Protein AF-A0A945Y7F3-F1 (afdb_monomer_lite)

Sequence (50 aa):
KVDSILETGANDVLVIEGKKRRLVPYVVGDVIKSIDMDAGIIQIDWVEPE

Foldseek 3Di:
DFDDWDDDPPFIWTFDDDPDTDTFTPDDPAFFPDQDVVVRDTDGDDDDDD

Secondary structure (DSSP, 8-state):
-EEEEE--SSS-EEEE-SSS-EEEE--BTTTEEEEETTTTEEEE--PPP-

Structure (mmCIF, N/CA/C/O backbone):
data_AF-A0A945Y7F3-F1
#
_entry.id   AF-A0A945Y7F3-F1
#
loop_
_atom_site.group_PDB
_atom_site.id
_atom_site.type_symbol
_atom_site.label_atom_id
_atom_site.label_alt_id
_atom_site.label_comp_id
_atom_site.label_asym_id
_atom_site.label_entity_id
_atom_site.label_seq_id
_atom_site.pdbx_PDB_ins_code
_atom_site.Cartn_x
_atom_site.Cartn_y
_atom_site.Cartn_z
_atom_site.occupancy
_atom_site.B_iso_or_equiv
_atom_site.auth_seq_id
_atom_site.auth_comp_id
_atom_site.auth_asym_id
_atom_site.auth_atom_id
_atom_site.pdbx_PDB_model_num
ATOM 1 N N . LYS A 1 1 ? -6.897 -2.383 5.041 1.00 90.38 1 LYS A N 1
ATOM 2 C CA . LYS A 1 1 ? -7.374 -2.911 3.740 1.00 90.38 1 LYS A CA 1
ATOM 3 C C . LYS A 1 1 ? -6.946 -1.926 2.663 1.00 90.38 1 LYS A C 1
ATOM 5 O O . LYS A 1 1 ? -6.954 -0.738 2.955 1.00 90.38 1 LYS A O 1
ATOM 10 N N . VAL A 1 2 ? -6.527 -2.388 1.485 1.00 92.25 2 VAL A N 1
ATOM 11 C CA . VAL A 1 2 ? -6.274 -1.477 0.357 1.00 92.25 2 VAL A CA 1
ATOM 12 C C . VAL A 1 2 ? -7.619 -0.935 -0.116 1.00 92.25 2 VAL A C 1
ATOM 14 O O . VAL A 1 2 ? -8.546 -1.712 -0.341 1.00 92.25 2 VAL A O 1
ATOM 17 N N . ASP A 1 3 ? -7.727 0.383 -0.177 1.00 94.50 3 ASP A N 1
ATOM 18 C CA . ASP A 1 3 ? -8.910 1.095 -0.651 1.00 94.50 3 ASP A CA 1
ATOM 19 C C . ASP A 1 3 ? -8.773 1.433 -2.137 1.00 94.50 3 ASP A C 1
ATOM 21 O O . ASP A 1 3 ? -9.601 1.040 -2.954 1.00 94.50 3 ASP A O 1
ATOM 25 N N . SER A 1 4 ? -7.678 2.100 -2.495 1.00 93.88 4 SER A N 1
ATOM 26 C CA . SER A 1 4 ? -7.439 2.591 -3.849 1.00 93.88 4 SER A CA 1
ATOM 27 C C . SER A 1 4 ? -5.946 2.733 -4.144 1.00 93.88 4 SER A C 1
ATOM 29 O O . SER A 1 4 ? -5.104 2.659 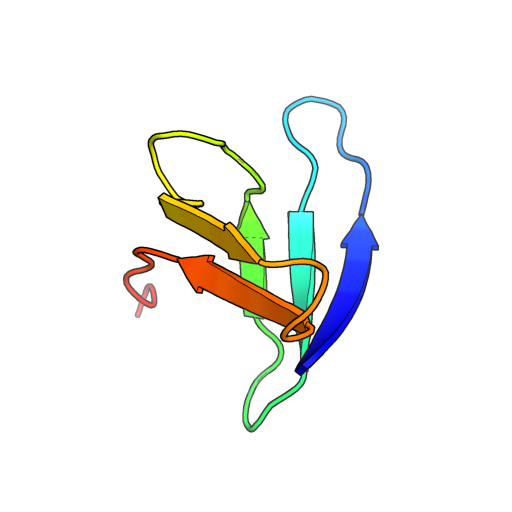-3.246 1.00 93.88 4 SER A O 1
ATOM 31 N N . ILE A 1 5 ? -5.620 2.927 -5.421 1.00 93.44 5 ILE A N 1
ATOM 32 C CA . ILE A 1 5 ? -4.287 3.314 -5.885 1.00 93.44 5 ILE A CA 1
ATOM 33 C C . ILE A 1 5 ? -4.401 4.717 -6.473 1.00 93.44 5 ILE A C 1
ATOM 35 O O . ILE A 1 5 ? -5.313 4.992 -7.252 1.00 93.44 5 ILE A O 1
ATOM 39 N N . LEU A 1 6 ? -3.497 5.604 -6.076 1.00 94.81 6 LEU A N 1
ATOM 40 C CA . LEU A 1 6 ? -3.355 6.936 -6.645 1.00 94.81 6 LEU A CA 1
ATOM 41 C C . LEU A 1 6 ? -2.151 6.937 -7.580 1.00 94.81 6 LEU A C 1
ATOM 43 O O . LEU A 1 6 ? -1.022 6.783 -7.114 1.00 94.81 6 LEU A O 1
ATOM 47 N N . GLU A 1 7 ? -2.388 7.142 -8.873 1.00 92.56 7 GLU A N 1
ATOM 48 C CA . GLU A 1 7 ? -1.308 7.447 -9.810 1.00 92.56 7 GLU A CA 1
ATOM 49 C C . GLU A 1 7 ? -0.708 8.807 -9.450 1.00 92.56 7 GLU A C 1
ATOM 51 O O . GLU A 1 7 ? -1.411 9.815 -9.317 1.00 92.56 7 GLU A O 1
ATOM 56 N N . THR A 1 8 ? 0.611 8.838 -9.288 1.00 89.75 8 THR A N 1
ATOM 57 C CA . THR A 1 8 ? 1.360 10.091 -9.172 1.00 89.75 8 THR A CA 1
ATOM 58 C C . THR A 1 8 ? 2.382 10.161 -10.295 1.00 89.75 8 THR A C 1
ATOM 60 O O . THR A 1 8 ? 2.773 9.143 -10.855 1.00 89.75 8 THR A O 1
ATOM 63 N N . GLY A 1 9 ? 2.867 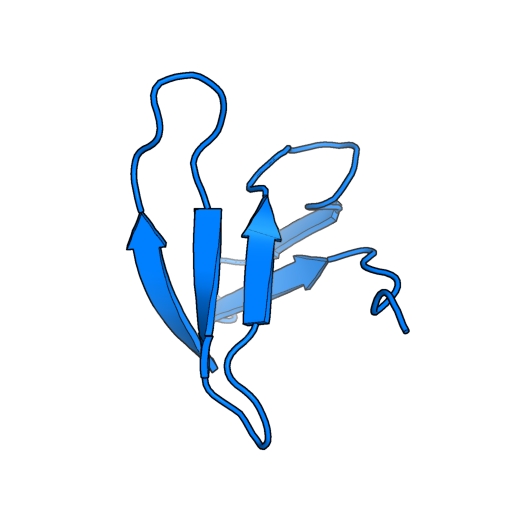11.361 -10.618 1.00 87.38 9 GLY A N 1
ATOM 64 C CA . GLY A 1 9 ? 3.874 11.532 -11.673 1.00 87.38 9 GLY A CA 1
ATOM 65 C C . GLY A 1 9 ? 5.236 10.874 -11.392 1.00 87.38 9 GLY A C 1
ATOM 66 O O . GLY A 1 9 ? 6.109 10.954 -12.249 1.00 87.38 9 GLY A O 1
ATOM 67 N N . ALA A 1 10 ? 5.437 10.271 -10.211 1.00 85.44 10 ALA A N 1
ATOM 68 C CA . ALA A 1 10 ? 6.675 9.590 -9.829 1.00 85.44 10 ALA A CA 1
ATOM 69 C C . ALA A 1 10 ? 6.453 8.104 -9.505 1.00 85.44 10 ALA A C 1
ATOM 71 O O . ALA A 1 10 ? 7.013 7.252 -10.183 1.00 85.44 10 ALA A O 1
ATOM 72 N N . ASN A 1 11 ? 5.648 7.796 -8.484 1.00 87.38 11 ASN A N 1
ATOM 73 C CA . ASN A 1 11 ? 5.304 6.424 -8.101 1.00 87.38 11 ASN A CA 1
ATOM 74 C C . ASN A 1 11 ? 3.825 6.333 -7.746 1.00 87.38 11 ASN A C 1
ATOM 76 O O . ASN A 1 11 ? 3.288 7.233 -7.095 1.00 87.38 11 ASN A O 1
ATOM 80 N N . ASP A 1 12 ? 3.190 5.220 -8.077 1.00 93.06 12 ASP A N 1
ATOM 81 C CA . ASP A 1 12 ? 1.837 4.955 -7.602 1.00 93.06 12 ASP A CA 1
ATOM 82 C C . ASP A 1 12 ? 1.818 4.862 -6.074 1.00 93.06 12 ASP A C 1
ATOM 84 O O . ASP A 1 12 ? 2.800 4.476 -5.436 1.00 93.06 12 ASP A O 1
ATOM 88 N N . VAL A 1 13 ? 0.702 5.239 -5.458 1.00 94.56 13 VAL A N 1
ATOM 89 C CA . VAL A 1 13 ? 0.543 5.237 -4.002 1.00 94.56 13 VAL A CA 1
ATOM 90 C C . VAL A 1 13 ? -0.658 4.386 -3.626 1.00 94.56 13 VAL A C 1
ATOM 92 O O . VAL A 1 13 ? -1.788 4.681 -4.009 1.00 94.56 13 VAL A O 1
ATOM 95 N N . LEU A 1 14 ? -0.425 3.354 -2.819 1.00 94.06 14 LEU A N 1
ATOM 96 C CA . LEU A 1 14 ? -1.480 2.578 -2.186 1.00 94.06 14 LEU A CA 1
ATOM 97 C C . LEU A 1 14 ? -2.129 3.400 -1.074 1.00 94.06 14 LEU A C 1
ATOM 99 O O . LEU A 1 14 ? -1.472 3.836 -0.123 1.00 94.06 14 LEU A O 1
ATOM 103 N N . VAL A 1 15 ? -3.444 3.548 -1.157 1.00 94.06 15 VAL A N 1
ATOM 104 C CA . VAL A 1 15 ? -4.271 4.065 -0.074 1.00 94.06 15 VAL A CA 1
ATOM 105 C C . VAL A 1 15 ? -4.733 2.887 0.767 1.00 94.06 15 VAL A C 1
ATOM 107 O O . VAL A 1 15 ? -5.456 2.009 0.298 1.00 94.06 15 VAL A O 1
ATOM 110 N N . ILE A 1 16 ? -4.317 2.866 2.029 1.00 93.25 16 ILE A N 1
ATOM 111 C CA . ILE A 1 16 ? -4.716 1.834 2.983 1.00 93.25 16 ILE A CA 1
ATOM 112 C C . ILE A 1 16 ? -5.657 2.451 4.011 1.00 93.25 16 ILE A C 1
ATOM 114 O O . ILE A 1 16 ? -5.290 3.374 4.745 1.00 93.25 16 ILE A O 1
ATOM 118 N N . GLU A 1 17 ? -6.859 1.889 4.099 1.00 93.00 17 GLU A N 1
ATOM 119 C CA . GLU A 1 17 ? -7.819 2.190 5.152 1.00 93.00 17 GLU A CA 1
ATOM 120 C C . GLU A 1 17 ? -7.615 1.284 6.371 1.00 93.00 17 GLU A C 1
ATOM 122 O O . GLU A 1 17 ? -7.419 0.063 6.274 1.00 93.00 17 GLU A O 1
ATOM 127 N N . GLY A 1 18 ? -7.666 1.908 7.543 1.00 87.88 18 GLY A N 1
ATOM 128 C CA . GLY A 1 18 ? -7.490 1.298 8.853 1.00 87.88 18 GLY A CA 1
ATOM 129 C C . GLY A 1 18 ? -7.836 2.316 9.939 1.00 87.88 18 GLY A C 1
ATOM 130 O O . GLY A 1 18 ? -8.637 3.215 9.712 1.00 87.88 18 GLY A O 1
ATOM 131 N N . LYS A 1 19 ? -7.202 2.227 11.115 1.00 87.25 19 LYS A N 1
ATOM 132 C CA . LYS A 1 19 ? -7.400 3.225 12.190 1.00 87.25 19 LYS A CA 1
ATOM 133 C C . LYS A 1 19 ? -6.994 4.645 11.775 1.00 87.25 19 LYS A C 1
ATOM 135 O O . LYS A 1 19 ? -7.575 5.614 12.244 1.00 87.25 19 LYS A O 1
ATOM 140 N N . LYS A 1 20 ? -5.985 4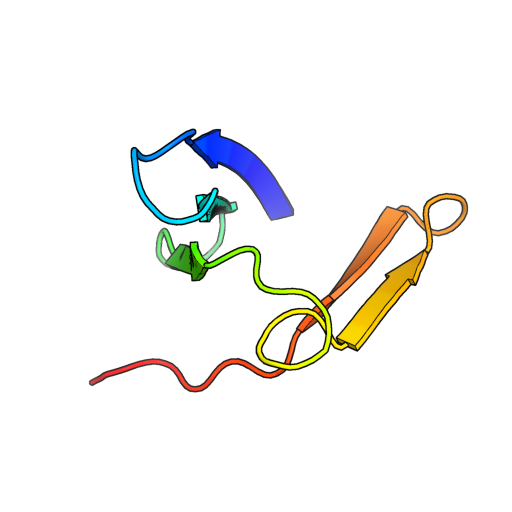.750 10.912 1.00 88.44 20 LYS A N 1
ATOM 141 C CA . LYS A 1 20 ? -5.576 5.971 10.219 1.00 88.44 20 LYS A CA 1
ATOM 142 C C . LYS A 1 20 ? -5.432 5.634 8.742 1.00 88.44 20 LYS A C 1
ATOM 144 O O . LYS A 1 20 ? -5.007 4.526 8.407 1.00 88.44 20 LYS A O 1
ATOM 149 N N . ARG A 1 21 ? -5.778 6.584 7.877 1.00 90.69 21 ARG A N 1
ATOM 150 C CA . ARG A 1 21 ? -5.501 6.480 6.444 1.00 90.69 21 ARG A CA 1
ATOM 151 C C . ARG A 1 21 ? -3.991 6.553 6.237 1.00 90.69 21 ARG A C 1
ATOM 153 O O . ARG A 1 21 ? -3.358 7.478 6.740 1.00 90.69 21 ARG A O 1
ATOM 160 N N . ARG A 1 22 ? -3.430 5.585 5.514 1.00 91.56 22 ARG A N 1
ATOM 161 C CA . ARG A 1 22 ? -2.000 5.532 5.186 1.00 91.56 22 ARG A CA 1
ATOM 162 C C . ARG A 1 22 ? -1.811 5.609 3.684 1.00 91.56 22 ARG A C 1
ATOM 164 O O . ARG A 1 22 ? -2.581 5.012 2.933 1.00 91.56 22 ARG A O 1
ATOM 171 N N . LEU A 1 23 ? -0.784 6.344 3.283 1.00 92.31 23 LEU A N 1
ATOM 172 C CA . LEU A 1 23 ? -0.332 6.463 1.907 1.00 92.31 23 LEU A CA 1
ATOM 173 C C . LEU A 1 23 ? 1.016 5.758 1.823 1.00 92.31 23 LEU A C 1
ATOM 175 O O . LEU A 1 23 ? 1.971 6.188 2.466 1.00 92.31 23 LEU A O 1
ATOM 179 N N .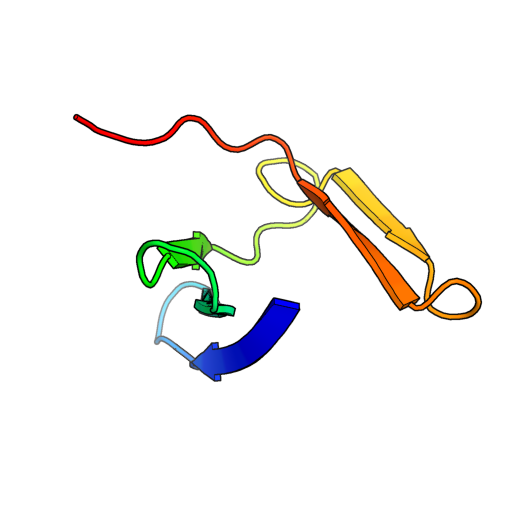 VAL A 1 24 ? 1.061 4.649 1.094 1.00 92.19 24 VAL A N 1
ATOM 180 C CA . VAL A 1 24 ? 2.252 3.808 0.972 1.00 92.19 24 VAL A CA 1
ATOM 181 C C . VAL A 1 24 ? 2.691 3.813 -0.493 1.00 92.19 24 VAL A C 1
ATOM 183 O O . VAL A 1 24 ? 1.914 3.376 -1.341 1.00 92.19 24 VAL A O 1
ATOM 186 N N . PRO A 1 25 ? 3.896 4.301 -0.828 1.00 92.88 25 PRO A N 1
ATOM 187 C CA . PRO A 1 25 ? 4.444 4.224 -2.174 1.00 92.88 25 PRO A CA 1
ATOM 188 C C . PRO A 1 25 ? 4.495 2.778 -2.669 1.00 92.88 25 PRO A C 1
ATOM 190 O O . PRO A 1 25 ? 4.987 1.879 -1.985 1.00 92.88 25 PRO A O 1
ATOM 193 N N . TYR A 1 26 ? 4.011 2.557 -3.881 1.00 92.88 26 TYR A N 1
ATOM 194 C CA . TYR A 1 26 ? 4.045 1.273 -4.557 1.00 92.88 26 TYR A CA 1
ATOM 195 C C . TYR A 1 26 ? 5.391 1.106 -5.270 1.00 92.88 26 TYR A C 1
ATOM 197 O O . TYR A 1 26 ? 5.517 1.297 -6.476 1.00 92.88 26 TYR A O 1
ATOM 205 N N . VAL A 1 27 ? 6.428 0.782 -4.498 1.00 92.81 27 VAL A N 1
ATOM 206 C CA . VAL A 1 27 ? 7.783 0.550 -5.017 1.00 92.81 27 VAL A CA 1
ATOM 207 C C . VAL A 1 27 ? 8.170 -0.900 -4.754 1.00 92.81 27 VAL A C 1
ATOM 209 O O . VAL A 1 27 ? 8.438 -1.289 -3.616 1.00 92.81 27 VAL A O 1
ATOM 212 N N . VAL A 1 28 ? 8.163 -1.720 -5.807 1.00 91.12 28 VAL A N 1
ATOM 213 C CA . VAL A 1 28 ? 8.480 -3.154 -5.722 1.00 91.12 28 VAL A CA 1
ATOM 214 C C . VAL A 1 28 ? 9.959 -3.364 -5.400 1.00 91.12 28 VAL A C 1
ATOM 216 O O . VAL A 1 28 ? 10.827 -2.734 -5.998 1.00 91.12 28 VAL A O 1
ATOM 219 N N . GLY A 1 29 ? 10.245 -4.259 -4.453 1.00 89.62 29 GLY A N 1
ATOM 220 C CA . GLY A 1 29 ? 11.600 -4.583 -3.993 1.00 89.62 29 GLY A CA 1
ATOM 221 C C . GLY A 1 29 ? 12.091 -3.704 -2.840 1.00 89.62 29 GLY A C 1
ATOM 222 O O . GLY A 1 29 ? 12.886 -4.172 -2.024 1.00 89.62 29 GLY A O 1
ATOM 223 N N . ASP A 1 30 ? 11.564 -2.485 -2.719 1.00 91.69 30 ASP A N 1
ATOM 224 C CA . ASP A 1 30 ? 11.844 -1.590 -1.596 1.00 91.69 30 ASP A CA 1
ATOM 225 C C . ASP A 1 30 ? 10.718 -1.672 -0.556 1.00 91.69 30 ASP A C 1
ATOM 227 O O . ASP A 1 30 ? 10.828 -2.422 0.417 1.00 91.69 30 ASP A O 1
ATOM 231 N N . VAL A 1 31 ? 9.586 -1.019 -0.833 1.00 92.94 31 VAL A N 1
ATOM 232 C CA . VAL A 1 31 ? 8.419 -0.970 0.060 1.00 92.94 31 VAL A CA 1
ATOM 233 C C . VAL A 1 31 ? 7.546 -2.216 -0.080 1.00 92.94 31 VAL A C 1
ATOM 235 O O . VAL A 1 31 ? 7.122 -2.792 0.920 1.00 92.94 31 VAL A O 1
ATOM 238 N N . ILE A 1 32 ? 7.274 -2.662 -1.310 1.00 94.31 32 ILE A N 1
ATOM 239 C CA . ILE A 1 32 ? 6.467 -3.861 -1.567 1.00 94.31 32 ILE A CA 1
ATOM 240 C C . ILE A 1 32 ? 7.397 -5.075 -1.639 1.00 94.31 32 ILE A C 1
ATOM 242 O O . ILE A 1 32 ? 8.209 -5.186 -2.561 1.00 94.31 32 ILE A O 1
ATOM 246 N N . LYS A 1 33 ? 7.275 -5.995 -0.676 1.00 95.62 33 LYS A N 1
AT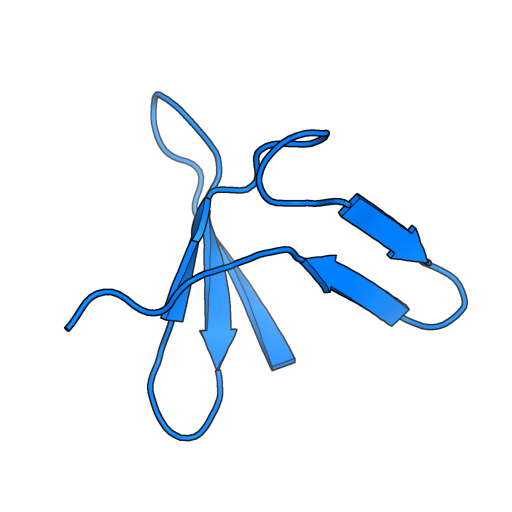OM 247 C CA . LYS A 1 33 ? 8.102 -7.211 -0.596 1.00 95.62 33 LYS A CA 1
ATOM 248 C C . LYS A 1 33 ? 7.520 -8.367 -1.396 1.00 95.62 33 LYS A C 1
ATOM 250 O O . LYS A 1 33 ? 8.270 -9.090 -2.044 1.00 95.62 33 LYS A O 1
ATOM 255 N N . SER A 1 34 ? 6.202 -8.544 -1.368 1.00 95.44 34 SER A N 1
ATOM 256 C CA . SER A 1 34 ? 5.518 -9.566 -2.162 1.00 95.44 34 SER A CA 1
ATOM 257 C C . SER A 1 34 ? 4.036 -9.245 -2.339 1.00 95.44 34 SER A C 1
ATOM 259 O O . SER A 1 34 ? 3.445 -8.487 -1.564 1.00 95.44 34 SER A O 1
ATOM 261 N N . ILE A 1 35 ? 3.443 -9.828 -3.380 1.00 94.12 35 ILE A N 1
ATOM 262 C CA . ILE A 1 35 ? 2.016 -9.740 -3.685 1.00 94.12 35 ILE A CA 1
ATOM 263 C C . ILE A 1 35 ? 1.529 -11.158 -3.942 1.00 94.12 35 ILE A C 1
ATOM 265 O O . ILE A 1 35 ? 1.998 -11.818 -4.867 1.00 94.12 35 ILE A O 1
ATOM 269 N N . ASP A 1 36 ? 0.590 -11.607 -3.125 1.00 95.75 36 ASP A N 1
ATOM 270 C CA . ASP A 1 36 ? -0.129 -12.856 -3.311 1.00 95.75 36 ASP A CA 1
ATOM 271 C C . ASP A 1 36 ? -1.558 -12.515 -3.741 1.00 95.75 36 ASP A C 1
ATOM 273 O O . ASP A 1 36 ? -2.375 -12.043 -2.944 1.00 95.75 36 ASP A O 1
ATOM 277 N N . MET A 1 37 ? -1.840 -12.694 -5.032 1.00 92.31 37 MET A N 1
ATOM 278 C CA . MET A 1 37 ? -3.154 -12.383 -5.595 1.00 92.31 37 MET A CA 1
ATOM 279 C C . MET A 1 37 ? -4.212 -13.424 -5.222 1.00 92.31 37 MET A C 1
ATOM 281 O O . MET A 1 37 ? -5.378 -13.057 -5.094 1.00 92.31 37 MET A O 1
ATOM 285 N N . ASP A 1 38 ? -3.819 -14.681 -5.004 1.00 96.19 38 ASP A N 1
ATOM 286 C CA . ASP A 1 38 ? -4.743 -15.756 -4.632 1.00 96.19 38 ASP A CA 1
ATOM 287 C C . ASP A 1 38 ? -5.198 -15.591 -3.177 1.00 96.19 38 ASP A C 1
ATOM 289 O O . ASP A 1 38 ? -6.381 -15.728 -2.861 1.00 96.19 38 ASP A O 1
ATOM 293 N N . ALA A 1 39 ? -4.269 -15.225 -2.289 1.00 96.12 39 ALA A N 1
ATOM 294 C CA . ALA A 1 39 ? -4.571 -14.909 -0.897 1.00 96.12 39 ALA A CA 1
ATOM 295 C C . ALA A 1 39 ? -5.134 -13.489 -0.704 1.00 96.12 39 ALA A C 1
ATOM 297 O O . ALA A 1 39 ? -5.689 -13.185 0.355 1.00 96.12 39 ALA A O 1
ATOM 298 N N . GLY A 1 40 ? -4.981 -12.601 -1.692 1.00 94.06 40 GLY A N 1
ATOM 299 C CA . GLY A 1 40 ? -5.364 -11.19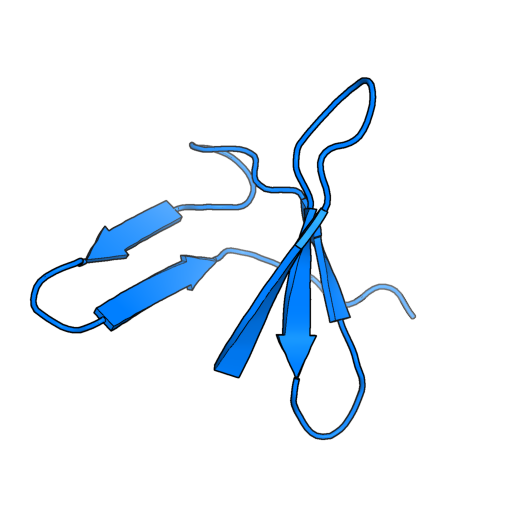1 -1.590 1.00 94.06 40 GLY A CA 1
ATOM 300 C C . GLY A 1 40 ? -4.514 -10.409 -0.581 1.00 94.06 40 GLY A C 1
ATOM 301 O O . GLY A 1 40 ? -5.029 -9.530 0.116 1.00 94.06 40 GLY A O 1
ATOM 302 N N . ILE A 1 41 ? -3.226 -10.745 -0.466 1.00 95.12 41 ILE A N 1
ATOM 303 C CA . ILE A 1 41 ? -2.300 -10.188 0.528 1.00 95.12 41 ILE A CA 1
ATOM 304 C C . ILE A 1 41 ? -1.157 -9.455 -0.173 1.00 95.12 41 ILE A C 1
ATOM 306 O O . ILE A 1 41 ? -0.529 -9.968 -1.094 1.00 95.12 41 ILE A O 1
ATOM 310 N N . ILE A 1 42 ? -0.846 -8.256 0.318 1.00 93.88 42 ILE A N 1
ATOM 311 C CA . ILE A 1 42 ? 0.356 -7.508 -0.054 1.00 93.88 42 ILE A CA 1
ATOM 312 C C . ILE A 1 42 ? 1.236 -7.419 1.188 1.00 93.88 42 ILE A C 1
ATOM 314 O O . ILE A 1 42 ? 0.812 -6.865 2.206 1.00 93.88 42 ILE A O 1
ATOM 318 N N . GLN A 1 43 ? 2.452 -7.953 1.110 1.00 94.69 43 GLN A N 1
ATOM 319 C CA . GLN A 1 43 ? 3.442 -7.806 2.168 1.00 94.69 43 GLN A CA 1
ATOM 320 C C . GLN A 1 43 ? 4.281 -6.561 1.894 1.00 94.69 43 GLN A C 1
ATOM 322 O O . GLN A 1 43 ? 4.917 -6.445 0.843 1.00 94.69 43 GLN A O 1
ATOM 327 N N . ILE A 1 44 ? 4.291 -5.641 2.854 1.00 93.69 44 ILE A N 1
ATOM 328 C CA . ILE A 1 44 ? 5.051 -4.395 2.777 1.00 93.69 44 ILE A CA 1
ATOM 329 C C . ILE A 1 44 ? 6.037 -4.298 3.933 1.00 93.69 44 ILE A C 1
ATOM 331 O O . ILE A 1 44 ? 5.773 -4.799 5.026 1.00 93.69 44 ILE A O 1
ATOM 335 N N . ASP A 1 45 ? 7.148 -3.623 3.685 1.00 92.19 45 ASP A N 1
ATOM 336 C CA . ASP A 1 45 ? 8.088 -3.175 4.704 1.00 92.19 45 ASP A CA 1
ATOM 337 C C . ASP A 1 45 ? 7.958 -1.658 4.801 1.00 92.19 45 ASP A C 1
ATOM 339 O O . ASP A 1 45 ? 8.396 -0.919 3.920 1.00 92.19 45 ASP A O 1
ATOM 343 N N . TRP A 1 46 ? 7.214 -1.201 5.807 1.00 86.44 46 TRP A N 1
ATOM 344 C CA . TRP A 1 46 ? 6.839 0.200 5.935 1.00 86.44 46 TRP A CA 1
ATOM 345 C C . TRP A 1 46 ? 6.982 0.665 7.377 1.00 86.44 46 TRP A C 1
ATOM 347 O O . TRP A 1 46 ? 6.302 0.163 8.275 1.00 86.44 46 TRP A O 1
ATOM 357 N N . VAL A 1 47 ? 7.843 1.660 7.579 1.00 82.25 47 VAL A N 1
ATOM 358 C CA . VAL A 1 47 ? 7.994 2.356 8.858 1.00 82.25 47 VAL A CA 1
ATOM 359 C C . VAL A 1 47 ? 7.037 3.543 8.858 1.00 82.25 47 VAL A C 1
ATOM 361 O O . VAL A 1 47 ? 7.053 4.359 7.939 1.00 82.25 47 VAL A O 1
ATOM 364 N N . GLU A 1 48 ? 6.169 3.627 9.865 1.00 74.25 48 GLU A N 1
ATOM 365 C CA . GLU A 1 48 ? 5.253 4.760 10.009 1.00 74.25 48 GLU A CA 1
ATOM 366 C C . GLU A 1 48 ? 6.074 6.005 10.399 1.00 74.25 48 GLU A C 1
ATOM 368 O O . GLU A 1 48 ? 6.756 5.960 11.425 1.00 74.25 48 GLU A O 1
ATOM 373 N N . PRO A 1 49 ? 6.074 7.082 9.590 1.00 72.00 49 PRO A N 1
ATOM 374 C CA . PRO A 1 49 ? 6.702 8.334 9.997 1.00 72.00 49 PRO A CA 1
ATOM 375 C C . PRO A 1 49 ? 5.926 8.929 11.184 1.00 72.00 49 PRO A C 1
ATOM 377 O O . PRO A 1 49 ? 4.694 8.849 11.202 1.00 72.00 49 PRO A O 1
ATOM 380 N N . GLU A 1 50 ? 6.648 9.480 12.167 1.00 69.94 50 GLU A N 1
ATOM 381 C CA . GLU A 1 50 ? 6.064 10.158 13.341 1.00 69.94 50 GLU A CA 1
ATOM 382 C C . GLU A 1 50 ? 5.235 11.398 12.970 1.00 69.94 50 GLU A C 1
ATOM 384 O O . GLU A 1 50 ? 5.642 12.144 12.048 1.00 69.94 50 GLU A O 1
#

pLDDT: mean 90.93, std 5.62, range [69.94, 96.19]

Radius of gyration: 10.88 Å; chains: 1; bounding box: 21×27×25 Å